Protein AF-A0A5A7V1Y5-F1 (afdb_monomer_lite)

Radius of gyration: 15.87 Å; chains: 1; bounding box: 30×23×54 Å

Organism: Cucumis melo var. makuwa (NCBI:txid1194695)

Foldseek 3Di:
DVVVVVVVCCVVPQAQDPVQLVVLVVCLQPAADEPPDDLVRSLVVNVVSVVSNVSNPHDQDPVNSVVSSVVRDVVNDDD

Secondary structure (DSSP, 8-state):
-HHHHHHHHHHHH-S--HHHHHHHHHHHHH----TTS-HHHHHHHHHHHHHHHHHTT----HHHHHHHHHHHHHTTS--

pLDDT: mean 90.73, std 7.24, range [60.62, 97.44]

Sequence (79 aa):
MTKEIMDALRETFGRPKWSLRHEAIKYIYTKYMKEETSVREHVLDMIMHFNIAKVNGGAIDEANQISFILESLLKSLPF

Structure (mmCIF, N/CA/C/O backbone):
data_AF-A0A5A7V1Y5-F1
#
_entry.id   AF-A0A5A7V1Y5-F1
#
loop_
_atom_site.group_PDB
_atom_site.id
_atom_site.type_symbol
_atom_site.label_atom_id
_atom_site.label_alt_id
_atom_site.label_comp_id
_atom_site.label_asym_id
_atom_site.label_entity_id
_atom_site.label_seq_id
_atom_site.pdbx_PDB_ins_code
_atom_site.Cartn_x
_atom_site.Cartn_y
_atom_site.Cartn_z
_atom_site.occupancy
_atom_site.B_iso_or_equiv
_atom_site.auth_seq_id
_atom_site.auth_comp_id
_atom_site.auth_asym_id
_atom_site.auth_atom_id
_atom_site.pdbx_PDB_model_num
ATOM 1 N N . MET A 1 1 ? 15.406 2.951 -34.081 1.00 72.38 1 MET A N 1
ATOM 2 C CA . MET A 1 1 ? 14.812 4.196 -33.549 1.00 72.38 1 MET A CA 1
ATOM 3 C C . MET A 1 1 ? 13.765 3.962 -32.456 1.00 72.38 1 MET A C 1
ATOM 5 O O . MET A 1 1 ? 14.110 4.143 -31.301 1.00 72.38 1 MET A O 1
ATOM 9 N N . THR A 1 2 ? 12.528 3.515 -32.733 1.00 85.94 2 THR A N 1
ATOM 10 C CA . THR A 1 2 ? 11.479 3.384 -31.683 1.00 85.94 2 THR A CA 1
ATOM 11 C C . THR A 1 2 ? 11.861 2.421 -30.552 1.00 85.94 2 THR A C 1
ATOM 13 O O . THR A 1 2 ? 11.634 2.716 -29.383 1.00 85.94 2 THR A O 1
ATOM 16 N N . LYS A 1 3 ? 12.504 1.296 -30.891 1.00 90.62 3 LYS A N 1
ATOM 17 C CA . LYS A 1 3 ? 13.008 0.317 -29.917 1.00 90.62 3 LYS A CA 1
ATOM 18 C C . LYS A 1 3 ? 14.141 0.878 -29.046 1.00 90.62 3 LYS A C 1
ATOM 20 O O . LYS A 1 3 ? 14.094 0.723 -27.838 1.00 90.62 3 LYS A O 1
ATOM 25 N N . GLU A 1 4 ? 15.101 1.585 -29.643 1.00 91.50 4 GLU A N 1
ATOM 26 C CA . GLU A 1 4 ? 16.229 2.201 -28.920 1.00 91.50 4 GLU A CA 1
ATOM 27 C C . GLU A 1 4 ? 15.764 3.302 -27.964 1.00 91.50 4 GLU A C 1
ATOM 29 O O . GLU A 1 4 ? 16.245 3.376 -26.839 1.00 91.50 4 GLU A O 1
ATOM 34 N N . ILE A 1 5 ? 14.784 4.118 -28.374 1.00 92.88 5 ILE A N 1
ATOM 35 C CA . ILE A 1 5 ? 14.167 5.126 -27.501 1.00 92.88 5 ILE A CA 1
ATOM 36 C C . ILE A 1 5 ? 13.484 4.441 -26.311 1.00 92.88 5 ILE A C 1
ATOM 38 O O . ILE A 1 5 ? 13.675 4.849 -25.169 1.00 92.88 5 ILE A O 1
ATOM 42 N N . MET A 1 6 ? 12.715 3.380 -26.559 1.00 89.8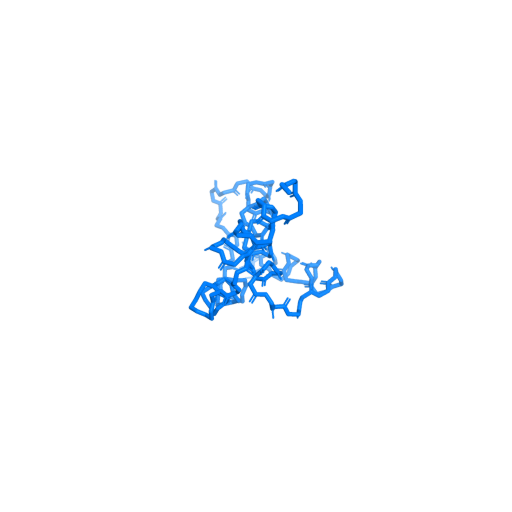1 6 MET A N 1
ATOM 43 C CA . MET A 1 6 ? 12.010 2.649 -25.506 1.00 89.81 6 MET A CA 1
ATOM 44 C C . MET A 1 6 ? 12.973 1.932 -24.545 1.00 89.81 6 MET A C 1
ATOM 46 O O . MET A 1 6 ? 12.755 1.951 -23.334 1.00 89.81 6 MET A O 1
ATOM 50 N N . ASP A 1 7 ? 14.059 1.355 -25.062 1.00 88.38 7 ASP A N 1
ATOM 51 C CA . ASP A 1 7 ? 15.100 0.713 -24.258 1.00 88.38 7 ASP A CA 1
ATOM 52 C C . ASP A 1 7 ? 15.877 1.741 -23.415 1.00 88.38 7 ASP A C 1
ATOM 54 O O . ASP A 1 7 ? 16.066 1.514 -22.220 1.00 88.38 7 ASP A O 1
ATOM 58 N N . ALA A 1 8 ? 16.225 2.910 -23.968 1.00 90.19 8 ALA A N 1
ATOM 59 C CA . ALA A 1 8 ? 16.875 3.999 -23.227 1.00 90.19 8 ALA A CA 1
ATOM 60 C C . ALA A 1 8 ? 15.976 4.581 -22.121 1.00 90.19 8 ALA A C 1
ATOM 62 O O . ALA A 1 8 ? 16.431 4.851 -21.004 1.00 90.19 8 ALA A O 1
ATOM 63 N N . LEU A 1 9 ? 14.676 4.729 -22.397 1.00 86.56 9 LEU A N 1
ATOM 64 C CA . LEU A 1 9 ? 13.689 5.127 -21.392 1.00 86.56 9 LEU A CA 1
ATOM 65 C C . LEU A 1 9 ? 13.566 4.073 -20.288 1.00 86.56 9 LEU A C 1
ATOM 67 O O . LEU A 1 9 ? 13.560 4.416 -19.109 1.00 86.56 9 LEU A O 1
ATOM 71 N N . ARG A 1 10 ? 13.518 2.786 -20.636 1.00 82.50 10 ARG A N 1
ATOM 72 C CA . ARG A 1 10 ? 13.465 1.694 -19.655 1.00 82.50 10 ARG A CA 1
ATOM 73 C C . ARG A 1 10 ? 14.751 1.583 -18.839 1.00 82.50 10 ARG A C 1
ATOM 75 O O . ARG A 1 10 ? 14.689 1.259 -17.658 1.00 82.50 10 ARG A O 1
ATOM 82 N N . GLU A 1 11 ? 15.904 1.885 -19.417 1.00 83.62 11 GLU A N 1
ATOM 83 C CA . GLU A 1 11 ? 17.161 1.933 -18.675 1.00 83.62 11 GLU A CA 1
ATOM 84 C C . GLU A 1 11 ? 17.208 3.107 -17.687 1.00 83.62 11 GLU A C 1
ATOM 86 O O . GLU A 1 11 ? 17.666 2.938 -16.555 1.00 83.62 11 GLU A O 1
ATOM 91 N N . THR A 1 12 ? 16.699 4.271 -18.094 1.00 84.75 12 THR A N 1
ATOM 92 C CA . THR A 1 12 ? 16.741 5.507 -17.297 1.00 84.75 12 THR A CA 1
ATOM 93 C C . THR A 1 12 ? 15.656 5.540 -16.216 1.00 84.75 12 THR A C 1
ATOM 95 O O . THR A 1 12 ? 15.908 5.953 -15.084 1.00 84.75 12 THR A O 1
ATOM 98 N N . PHE A 1 13 ? 14.447 5.078 -16.542 1.00 76.38 13 PHE A N 1
ATOM 99 C CA . PHE A 1 13 ? 13.254 5.182 -15.693 1.00 76.38 13 PHE A CA 1
ATOM 100 C C . PHE A 1 13 ? 12.723 3.833 -15.202 1.00 76.38 13 PHE A C 1
ATOM 102 O O . PHE A 1 13 ? 11.994 3.785 -14.217 1.00 76.38 13 PHE A O 1
ATOM 109 N N . GLY A 1 14 ? 13.064 2.739 -15.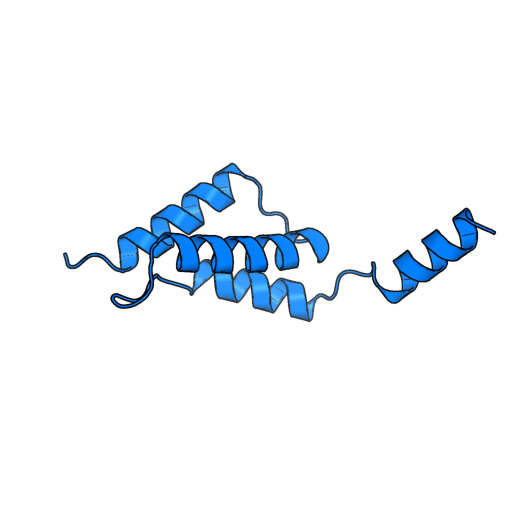879 1.00 70.12 14 GLY A N 1
ATOM 110 C CA . GLY A 1 14 ? 12.523 1.406 -15.608 1.00 70.12 14 GLY A CA 1
ATOM 111 C C . GLY A 1 14 ? 13.384 0.540 -14.694 1.00 70.12 14 GLY A C 1
ATOM 112 O O . GLY A 1 14 ? 13.007 -0.602 -14.440 1.00 70.12 14 GLY A O 1
ATOM 113 N N . ARG A 1 15 ? 14.529 1.035 -14.195 1.00 78.00 15 ARG A N 1
ATOM 114 C CA . ARG A 1 15 ? 15.307 0.318 -13.175 1.00 78.00 15 ARG A CA 1
ATOM 115 C C . ARG A 1 15 ? 14.589 0.419 -11.824 1.00 78.00 15 ARG A C 1
ATOM 117 O O . ARG A 1 15 ? 14.459 1.528 -11.301 1.00 78.00 15 ARG A O 1
ATOM 124 N N . PRO A 1 16 ? 14.173 -0.713 -11.228 1.00 79.00 16 PRO A N 1
ATOM 125 C CA . PRO A 1 16 ? 13.610 -0.729 -9.888 1.00 79.00 16 PRO A CA 1
ATOM 126 C C . PRO A 1 16 ? 14.568 -0.085 -8.890 1.00 79.00 16 PRO A C 1
ATOM 128 O O . PRO A 1 16 ? 15.727 -0.492 -8.774 1.00 79.00 16 PRO A O 1
ATOM 131 N N . LYS A 1 17 ? 14.094 0.903 -8.137 1.00 86.88 17 LYS A N 1
ATOM 132 C CA . LYS A 1 17 ? 14.863 1.487 -7.041 1.00 86.88 17 LYS A CA 1
ATOM 133 C C . LYS A 1 17 ? 14.546 0.734 -5.761 1.00 86.88 17 LYS A C 1
ATOM 135 O O . LYS A 1 17 ? 13.426 0.779 -5.253 1.00 86.88 17 LYS A O 1
ATOM 140 N N . TRP A 1 18 ? 15.565 0.072 -5.214 1.00 89.12 18 TRP A N 1
ATOM 141 C CA . TRP A 1 18 ? 15.460 -0.663 -3.953 1.00 89.12 18 TRP A CA 1
ATOM 142 C C . TRP A 1 18 ? 14.905 0.219 -2.828 1.00 89.12 18 TRP A C 1
ATOM 144 O O . TRP A 1 18 ? 13.993 -0.211 -2.130 1.00 89.12 18 TRP A O 1
ATOM 154 N N . SER A 1 19 ? 15.388 1.459 -2.690 1.00 90.44 19 SER A N 1
ATOM 155 C CA . SER A 1 19 ? 14.915 2.405 -1.669 1.00 90.44 19 SER A CA 1
ATOM 156 C C . SER A 1 19 ? 13.415 2.686 -1.774 1.00 90.44 19 SER A C 1
ATOM 158 O O . SER A 1 19 ? 12.706 2.513 -0.788 1.00 90.44 19 SER A O 1
ATOM 160 N N . LEU A 1 20 ? 12.921 3.013 -2.973 1.00 92.25 20 LEU A N 1
ATOM 161 C CA . LEU A 1 20 ? 11.498 3.281 -3.212 1.00 92.25 20 LEU A CA 1
ATOM 162 C C . LEU A 1 20 ? 10.629 2.057 -2.928 1.00 92.25 20 LEU A C 1
ATOM 164 O O . LEU A 1 20 ? 9.561 2.184 -2.334 1.00 92.25 20 LEU A O 1
ATOM 168 N N . ARG A 1 21 ? 11.093 0.855 -3.298 1.00 93.31 21 ARG A N 1
ATOM 169 C CA . ARG A 1 21 ? 10.383 -0.378 -2.939 1.00 93.31 21 ARG A CA 1
ATOM 170 C C . ARG A 1 21 ? 10.275 -0.538 -1.422 1.00 93.31 21 ARG A C 1
ATOM 172 O O . ARG A 1 21 ? 9.205 -0.882 -0.932 1.00 93.31 21 ARG A O 1
ATOM 179 N N . HIS A 1 22 ? 11.366 -0.322 -0.690 1.00 93.00 22 HIS A N 1
ATOM 180 C CA . HIS A 1 22 ? 11.384 -0.496 0.767 1.00 93.00 22 HIS A CA 1
ATOM 181 C C . HIS A 1 22 ? 10.496 0.519 1.469 1.00 93.00 22 HIS A C 1
ATOM 183 O O . HIS A 1 22 ? 9.770 0.157 2.389 1.00 93.00 22 HIS A O 1
ATOM 189 N N . GLU A 1 23 ? 10.526 1.767 1.013 1.00 95.75 23 GLU A N 1
ATOM 190 C CA . GLU A 1 23 ? 9.663 2.826 1.521 1.00 95.75 23 GLU A CA 1
ATOM 191 C C . GLU A 1 23 ? 8.185 2.507 1.280 1.00 95.75 23 GLU A C 1
ATOM 193 O O . GLU A 1 23 ? 7.396 2.540 2.222 1.00 95.75 23 GLU A O 1
ATOM 198 N N . ALA A 1 24 ? 7.826 2.092 0.062 1.00 96.38 24 ALA A N 1
ATOM 199 C CA . ALA A 1 24 ? 6.455 1.725 -0.275 1.00 96.38 24 ALA A CA 1
ATOM 200 C C . ALA A 1 24 ? 5.952 0.516 0.527 1.00 96.38 24 ALA A C 1
ATOM 202 O O . ALA A 1 24 ? 4.847 0.555 1.063 1.00 96.38 24 ALA A O 1
ATOM 203 N N . ILE A 1 25 ? 6.766 -0.536 0.665 1.00 95.19 25 ILE A N 1
ATOM 204 C CA . ILE A 1 25 ? 6.419 -1.701 1.493 1.00 95.19 25 ILE A CA 1
ATOM 205 C C . ILE A 1 25 ? 6.248 -1.274 2.952 1.00 95.19 25 ILE A C 1
ATOM 207 O O . ILE A 1 25 ? 5.229 -1.585 3.562 1.00 95.19 25 ILE A O 1
ATOM 211 N N . LYS A 1 26 ? 7.198 -0.515 3.512 1.00 96.44 26 LYS A N 1
ATOM 212 C CA . LYS A 1 26 ? 7.097 -0.014 4.889 1.00 96.44 26 LYS A CA 1
ATOM 213 C C . LYS A 1 26 ? 5.805 0.776 5.092 1.00 96.44 26 LYS A C 1
ATOM 215 O O . LYS A 1 26 ? 5.127 0.574 6.098 1.00 96.44 26 LYS A O 1
ATOM 220 N N . TYR A 1 27 ? 5.457 1.638 4.141 1.00 96.88 27 TYR A N 1
ATOM 221 C CA . TYR A 1 27 ? 4.220 2.406 4.174 1.00 96.88 27 TYR A CA 1
ATOM 222 C C . TYR A 1 27 ? 2.989 1.501 4.223 1.00 96.88 27 TYR A C 1
ATOM 224 O O . TYR A 1 27 ? 2.197 1.622 5.149 1.00 96.88 27 TYR A O 1
ATOM 232 N N . ILE A 1 28 ? 2.869 0.540 3.303 1.00 95.81 28 ILE A N 1
ATOM 233 C CA . ILE A 1 28 ? 1.737 -0.401 3.227 1.00 95.81 28 ILE A CA 1
ATOM 234 C C . ILE A 1 28 ? 1.484 -1.109 4.567 1.00 95.81 28 ILE A C 1
ATOM 236 O O . ILE A 1 28 ? 0.339 -1.210 4.994 1.00 95.81 28 ILE A O 1
ATOM 240 N N . TYR A 1 29 ? 2.539 -1.559 5.251 1.00 94.06 29 TYR A N 1
ATOM 241 C CA . TYR A 1 29 ? 2.411 -2.282 6.524 1.00 94.06 29 TYR A CA 1
ATOM 242 C C . TYR A 1 29 ? 2.092 -1.388 7.730 1.00 94.06 29 TYR A C 1
ATOM 244 O O . TYR A 1 29 ? 1.516 -1.854 8.715 1.00 94.06 29 TYR A O 1
ATOM 252 N N . THR A 1 30 ? 2.517 -0.125 7.697 1.00 94.69 30 THR A N 1
ATOM 253 C CA . THR A 1 30 ? 2.438 0.783 8.856 1.00 94.69 30 THR A CA 1
ATOM 254 C C . THR A 1 30 ? 1.309 1.797 8.748 1.00 94.69 30 THR A C 1
ATOM 256 O O . THR A 1 30 ? 0.914 2.383 9.756 1.00 94.69 30 THR A O 1
ATOM 259 N N . LYS A 1 31 ? 0.768 1.999 7.547 1.00 94.06 31 LYS A N 1
ATOM 260 C CA . LYS A 1 31 ? -0.329 2.919 7.290 1.00 94.06 31 LYS A CA 1
ATOM 261 C C . LYS A 1 31 ? -1.642 2.355 7.835 1.00 94.06 31 LYS A C 1
ATOM 263 O O . LYS A 1 31 ? -2.020 1.219 7.569 1.00 94.06 31 LYS A O 1
ATOM 268 N N . TYR A 1 32 ? -2.359 3.201 8.556 1.00 93.06 32 TYR A N 1
ATOM 269 C CA . TYR A 1 32 ? -3.739 2.999 8.979 1.00 93.06 32 TYR A CA 1
ATOM 270 C C . TYR A 1 32 ? -4.563 4.222 8.573 1.00 93.06 32 TYR A C 1
ATOM 272 O O . TYR A 1 32 ? -4.008 5.306 8.337 1.00 93.06 32 TYR A O 1
ATOM 280 N N . MET A 1 33 ? -5.872 4.033 8.444 1.00 94.44 33 MET A N 1
ATOM 281 C CA . MET A 1 33 ? -6.797 5.119 8.136 1.00 94.44 33 MET A CA 1
ATOM 282 C C . MET A 1 33 ? -6.892 6.073 9.332 1.00 94.44 33 MET A C 1
ATOM 284 O O . MET A 1 33 ? -6.948 5.642 10.480 1.00 94.44 33 MET A O 1
ATOM 288 N N . LYS A 1 34 ? -6.878 7.382 9.075 1.00 92.00 34 LYS A N 1
ATOM 289 C CA . LYS A 1 34 ? -7.131 8.391 10.113 1.00 92.00 34 LYS A CA 1
ATOM 290 C C . LYS A 1 34 ? -8.626 8.692 10.166 1.00 92.00 34 LYS A C 1
ATOM 292 O O . LYS A 1 34 ? -9.270 8.683 9.122 1.00 92.00 34 LYS A O 1
ATOM 297 N N . GLU A 1 35 ? -9.142 9.019 11.348 1.00 86.50 35 GLU A N 1
ATOM 298 C CA . GLU A 1 35 ? -10.573 9.293 11.574 1.00 86.50 35 GLU A CA 1
ATOM 299 C C . GLU A 1 35 ? -11.137 10.391 10.654 1.00 86.50 35 GLU A C 1
ATOM 301 O O . GLU A 1 35 ? -12.273 10.302 10.202 1.00 86.50 35 GLU A O 1
ATOM 306 N N . GLU A 1 36 ? -10.327 11.396 10.321 1.00 88.88 36 GLU A N 1
ATOM 307 C CA . GLU A 1 36 ? -10.728 12.526 9.472 1.00 88.88 36 GLU A CA 1
ATOM 308 C C . GLU A 1 36 ? -10.538 12.275 7.963 1.00 88.88 36 GLU A C 1
ATOM 310 O O . GLU A 1 36 ? -10.946 13.091 7.138 1.00 88.88 36 GLU A O 1
ATOM 315 N N . THR A 1 37 ? -9.890 11.174 7.567 1.00 93.44 37 THR A N 1
ATOM 316 C CA . THR A 1 37 ? -9.641 10.853 6.153 1.00 93.44 37 THR A CA 1
ATOM 317 C C . THR A 1 37 ? -10.809 10.055 5.587 1.00 93.44 37 THR A C 1
ATOM 319 O O . THR A 1 37 ? -11.322 9.154 6.240 1.00 93.44 37 THR A O 1
ATOM 322 N N . SER A 1 38 ? -11.233 10.330 4.351 1.00 95.06 38 SER A N 1
ATOM 323 C CA . SER A 1 38 ? -12.270 9.504 3.717 1.00 95.06 38 SER A CA 1
ATOM 324 C C . SER A 1 38 ? -11.736 8.114 3.343 1.00 95.06 38 SER A C 1
ATOM 326 O O . SER A 1 38 ? -10.582 7.969 2.936 1.00 95.06 38 SER A O 1
ATOM 328 N N . VAL A 1 39 ? -12.591 7.083 3.387 1.00 94.50 39 VAL A N 1
ATOM 329 C CA . VAL A 1 39 ? -12.213 5.712 2.976 1.00 94.50 39 VAL A CA 1
ATOM 330 C C . VAL A 1 39 ? -11.656 5.701 1.549 1.00 94.50 39 VAL A C 1
ATOM 332 O O . VAL A 1 39 ? -10.647 5.059 1.273 1.00 94.50 39 VAL A O 1
ATOM 335 N N . ARG A 1 40 ? -12.283 6.453 0.634 1.00 96.38 40 ARG A N 1
ATOM 336 C CA . ARG A 1 40 ? -11.851 6.539 -0.767 1.00 96.38 40 ARG A CA 1
ATOM 337 C C . ARG A 1 40 ? -10.449 7.130 -0.897 1.00 96.38 40 ARG A C 1
ATOM 339 O O . ARG A 1 40 ? -9.649 6.613 -1.669 1.00 96.38 40 ARG A O 1
ATOM 346 N N . GLU A 1 41 ? -10.171 8.215 -0.184 1.00 97.06 41 GLU A N 1
ATOM 347 C CA . GLU A 1 41 ? -8.860 8.868 -0.199 1.00 97.06 41 GLU A CA 1
ATOM 348 C C . GLU A 1 41 ? -7.774 7.944 0.350 1.00 97.06 41 GLU A C 1
ATOM 350 O O . GLU A 1 41 ? -6.737 7.770 -0.287 1.00 97.06 41 GLU A O 1
ATOM 355 N N . HIS A 1 42 ? -8.057 7.269 1.465 1.00 96.31 42 HIS A N 1
ATOM 356 C CA . HIS A 1 42 ? -7.145 6.296 2.060 1.00 96.31 42 HIS A CA 1
ATOM 357 C C . HIS A 1 42 ? -6.844 5.122 1.117 1.00 96.31 42 HIS A C 1
ATOM 359 O O . HIS A 1 42 ? -5.683 4.776 0.904 1.00 96.31 42 HIS A O 1
ATOM 365 N N . VAL A 1 43 ? -7.868 4.543 0.482 1.00 96.31 43 VAL A N 1
ATOM 366 C CA . VAL A 1 43 ? -7.684 3.445 -0.483 1.00 96.31 43 VAL A CA 1
ATOM 367 C C . VAL A 1 43 ? -6.865 3.897 -1.696 1.00 96.31 43 VAL A C 1
ATOM 369 O O . VAL A 1 43 ? -5.983 3.163 -2.139 1.00 96.31 43 VAL A O 1
ATOM 372 N N . LEU A 1 44 ? -7.106 5.101 -2.225 1.00 97.44 44 LEU A N 1
ATOM 373 C CA . LEU A 1 44 ? -6.326 5.638 -3.347 1.00 97.44 44 LEU A CA 1
ATOM 374 C C . LEU A 1 44 ? -4.851 5.848 -2.983 1.00 97.44 44 LEU A C 1
ATOM 376 O O . LEU A 1 44 ? -3.970 5.503 -3.773 1.00 97.44 44 LEU A O 1
ATOM 380 N N . ASP A 1 45 ? -4.579 6.361 -1.786 1.00 97.00 45 ASP A N 1
ATOM 381 C CA . ASP A 1 45 ? -3.221 6.526 -1.264 1.00 97.00 45 ASP A CA 1
ATOM 382 C C . ASP A 1 45 ? -2.497 5.176 -1.101 1.00 97.00 45 ASP A C 1
ATOM 384 O O . ASP A 1 45 ? -1.334 5.027 -1.494 1.00 97.00 45 ASP A O 1
ATOM 388 N N . MET A 1 46 ? -3.195 4.144 -0.621 1.00 96.50 46 MET A N 1
ATOM 389 C CA . MET A 1 46 ? -2.644 2.786 -0.571 1.00 96.50 46 MET A CA 1
ATOM 390 C C . MET A 1 46 ? -2.379 2.206 -1.965 1.00 96.50 46 MET A C 1
ATOM 392 O O . MET A 1 46 ? -1.313 1.632 -2.190 1.00 96.50 46 MET A O 1
ATOM 396 N N . ILE A 1 47 ? -3.294 2.395 -2.925 1.00 96.25 47 ILE A N 1
ATOM 397 C CA . ILE A 1 47 ? -3.110 1.973 -4.327 1.00 96.25 47 ILE A CA 1
ATOM 398 C C . ILE A 1 47 ? -1.857 2.607 -4.934 1.00 96.25 47 ILE A C 1
ATOM 400 O O . ILE A 1 47 ? -1.087 1.923 -5.612 1.00 96.25 47 ILE A O 1
ATOM 404 N N . MET A 1 48 ? -1.604 3.887 -4.657 1.00 96.69 48 MET A N 1
ATOM 405 C CA . MET A 1 48 ? -0.386 4.562 -5.102 1.00 96.69 48 MET A CA 1
ATOM 406 C C . MET A 1 48 ? 0.875 3.856 -4.577 1.00 96.69 48 MET A C 1
ATOM 408 O O . MET A 1 48 ? 1.783 3.564 -5.357 1.00 96.69 48 MET A O 1
ATOM 412 N N . HIS A 1 49 ? 0.916 3.502 -3.291 1.00 96.94 49 HIS A N 1
ATOM 413 C CA . HIS A 1 49 ? 2.063 2.804 -2.700 1.00 96.94 49 HIS A CA 1
ATOM 414 C C . HIS A 1 49 ? 2.198 1.359 -3.196 1.00 96.94 49 HIS A C 1
ATOM 416 O O . HIS A 1 49 ? 3.316 0.903 -3.447 1.00 96.94 49 HIS A O 1
ATOM 422 N N . PHE A 1 50 ? 1.092 0.654 -3.448 1.00 96.69 50 PHE A N 1
ATOM 423 C CA . PHE A 1 50 ? 1.140 -0.648 -4.117 1.00 96.69 50 PHE A CA 1
ATOM 424 C C . PHE A 1 50 ? 1.739 -0.553 -5.521 1.00 96.69 50 PHE A C 1
ATOM 426 O O . PHE A 1 50 ? 2.550 -1.403 -5.891 1.00 96.69 50 PHE A O 1
ATOM 433 N N . ASN A 1 51 ? 1.385 0.479 -6.291 1.00 94.38 51 ASN A N 1
ATOM 434 C CA . ASN A 1 51 ? 1.943 0.703 -7.625 1.00 94.38 51 ASN A CA 1
ATOM 435 C C . ASN A 1 51 ? 3.446 0.993 -7.564 1.00 94.38 51 ASN A C 1
ATOM 437 O O . ASN A 1 51 ? 4.206 0.418 -8.344 1.00 94.38 51 ASN A O 1
ATOM 441 N N . ILE A 1 52 ? 3.896 1.808 -6.603 1.00 93.94 52 ILE A N 1
ATOM 442 C CA . ILE A 1 52 ? 5.327 2.063 -6.380 1.00 93.94 52 ILE A CA 1
ATOM 443 C C . ILE A 1 52 ? 6.047 0.759 -6.033 1.00 93.94 52 ILE A C 1
ATOM 445 O O . ILE A 1 52 ? 7.078 0.460 -6.637 1.00 93.94 52 ILE A O 1
ATOM 449 N N . ALA A 1 53 ? 5.505 -0.046 -5.116 1.00 94.62 53 ALA A N 1
ATOM 450 C CA . ALA A 1 53 ? 6.089 -1.335 -4.766 1.00 94.62 53 ALA A CA 1
ATOM 451 C C . ALA A 1 53 ? 6.168 -2.260 -5.992 1.00 94.62 53 ALA A C 1
ATOM 453 O O . ALA A 1 53 ? 7.255 -2.746 -6.298 1.00 94.62 53 ALA A O 1
ATOM 454 N N . LYS A 1 54 ? 5.069 -2.439 -6.739 1.00 93.12 54 LYS A N 1
ATOM 455 C CA . LYS A 1 54 ? 4.993 -3.300 -7.936 1.00 93.12 54 LYS A CA 1
ATOM 456 C C . LYS A 1 54 ? 5.994 -2.889 -9.019 1.00 93.12 54 LYS A C 1
ATOM 458 O O . LYS A 1 54 ? 6.792 -3.716 -9.455 1.00 93.12 54 LYS A O 1
ATOM 463 N N . VAL A 1 55 ? 6.010 -1.613 -9.415 1.00 91.06 55 VAL A N 1
ATOM 464 C CA . VAL A 1 55 ? 6.925 -1.099 -10.456 1.00 91.06 55 VAL A CA 1
ATOM 465 C C . VAL A 1 55 ? 8.389 -1.197 -10.017 1.00 91.06 55 VAL A C 1
ATOM 467 O O . VAL A 1 55 ? 9.267 -1.439 -10.841 1.00 91.06 55 VAL A O 1
ATOM 470 N N . ASN A 1 56 ? 8.664 -1.094 -8.712 1.00 92.12 56 ASN A N 1
ATOM 471 C CA . ASN A 1 56 ? 10.005 -1.279 -8.159 1.00 92.12 56 ASN A CA 1
ATOM 472 C C . ASN A 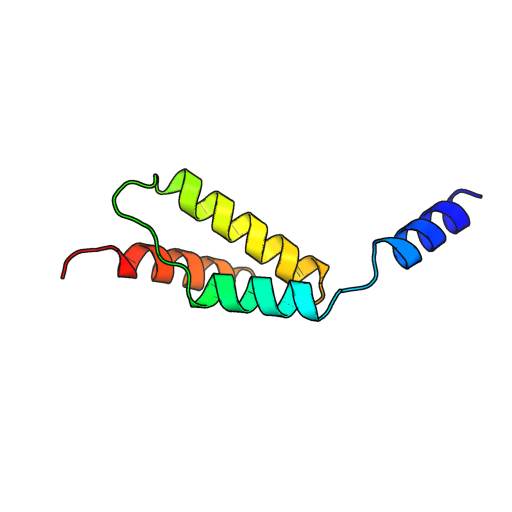1 56 ? 10.306 -2.739 -7.754 1.00 92.12 56 ASN A C 1
ATOM 474 O O . ASN A 1 56 ? 11.217 -2.987 -6.962 1.00 92.12 56 ASN A O 1
ATOM 478 N N . GLY A 1 57 ? 9.597 -3.721 -8.322 1.00 90.69 57 GLY A N 1
ATOM 479 C CA . GLY A 1 57 ? 9.900 -5.148 -8.175 1.00 90.69 57 GLY A CA 1
ATOM 480 C C . GLY A 1 57 ? 9.480 -5.749 -6.833 1.00 90.69 57 GLY A C 1
ATOM 481 O O . GLY A 1 57 ? 10.129 -6.670 -6.342 1.00 90.69 57 GLY A O 1
ATOM 482 N N . GLY A 1 58 ? 8.472 -5.181 -6.178 1.00 89.69 58 GLY A N 1
ATOM 483 C CA . GLY A 1 58 ? 7.809 -5.747 -5.008 1.00 89.69 58 GLY A CA 1
ATOM 484 C C . GLY A 1 58 ? 6.762 -6.775 -5.424 1.00 89.69 58 GLY A C 1
ATOM 485 O O . GLY A 1 58 ? 5.943 -6.514 -6.303 1.00 89.69 58 GLY A O 1
ATOM 486 N N . ALA A 1 59 ? 6.783 -7.940 -4.781 1.00 88.19 59 ALA A N 1
ATOM 487 C CA . ALA A 1 59 ? 5.805 -8.997 -5.000 1.00 88.19 59 ALA A CA 1
ATOM 488 C C . ALA A 1 59 ? 4.617 -8.795 -4.050 1.00 88.19 59 ALA A C 1
ATOM 490 O O . ALA A 1 59 ? 4.636 -9.264 -2.916 1.00 88.19 59 ALA A O 1
ATOM 491 N N . ILE A 1 60 ? 3.611 -8.047 -4.504 1.00 90.44 60 ILE A N 1
ATOM 4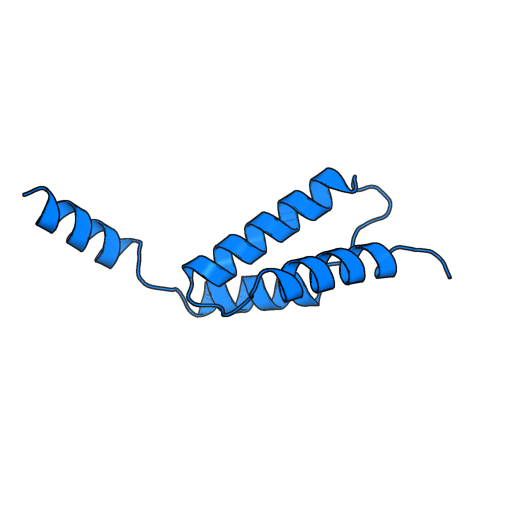92 C CA . ILE A 1 60 ? 2.330 -7.896 -3.804 1.00 90.44 60 ILE A CA 1
ATOM 493 C C . ILE A 1 60 ? 1.234 -8.280 -4.792 1.00 90.44 60 ILE A C 1
ATOM 495 O O . ILE A 1 60 ? 0.949 -7.530 -5.730 1.00 90.44 60 ILE A O 1
ATOM 499 N N . ASP A 1 61 ? 0.665 -9.467 -4.612 1.00 92.81 61 ASP A N 1
ATOM 500 C CA . ASP A 1 61 ? -0.483 -9.921 -5.396 1.00 92.81 61 ASP A CA 1
ATOM 501 C C . ASP A 1 61 ? -1.776 -9.201 -4.980 1.00 92.81 61 ASP A C 1
ATOM 503 O O . ASP A 1 61 ? -1.827 -8.464 -3.995 1.00 92.81 61 ASP A O 1
ATOM 507 N N . GLU A 1 62 ? -2.829 -9.377 -5.772 1.00 92.69 62 GLU A N 1
ATOM 508 C CA . GLU A 1 62 ? -4.115 -8.707 -5.556 1.00 92.69 62 GLU A CA 1
ATOM 509 C C . GLU A 1 62 ? -4.797 -9.133 -4.250 1.00 92.69 62 GLU A C 1
ATOM 511 O O . GLU A 1 62 ? -5.385 -8.292 -3.571 1.00 92.69 62 GLU A O 1
ATOM 516 N N . ALA A 1 63 ? -4.672 -10.402 -3.853 1.00 95.44 63 ALA A N 1
ATOM 517 C CA . ALA A 1 63 ? -5.248 -10.897 -2.605 1.00 95.44 63 ALA A CA 1
ATOM 518 C C . ALA A 1 63 ? -4.620 -10.199 -1.388 1.00 95.44 63 ALA A C 1
ATOM 520 O O . ALA A 1 63 ? -5.328 -9.725 -0.497 1.00 95.44 63 ALA A O 1
ATOM 521 N N . ASN A 1 64 ? -3.297 -10.047 -1.396 1.00 93.81 64 ASN A N 1
ATOM 522 C CA . ASN A 1 64 ? -2.560 -9.322 -0.371 1.00 93.81 64 ASN A CA 1
ATOM 523 C C . ASN A 1 64 ? -2.913 -7.831 -0.371 1.00 93.81 64 ASN A C 1
ATOM 525 O O . ASN A 1 64 ? -3.059 -7.253 0.703 1.00 93.81 64 ASN A O 1
ATOM 529 N N . GLN A 1 65 ? -3.119 -7.204 -1.538 1.00 95.31 65 GLN A N 1
ATOM 530 C CA . GLN A 1 65 ? -3.589 -5.810 -1.590 1.00 95.31 65 GLN A CA 1
ATOM 531 C C . GLN A 1 65 ? -4.921 -5.631 -0.862 1.00 9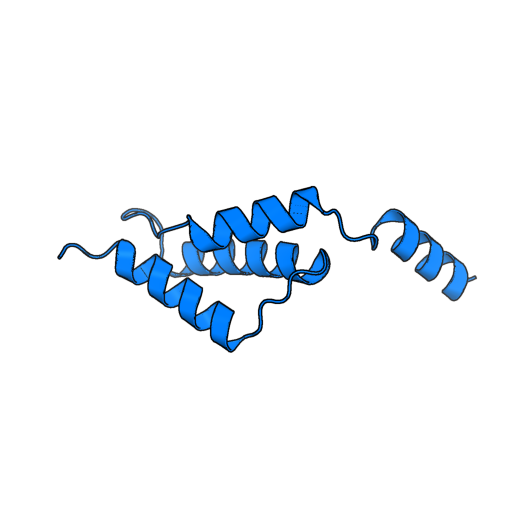5.31 65 GLN A C 1
ATOM 533 O O . GLN A 1 65 ? -5.051 -4.711 -0.053 1.00 95.31 65 GLN A O 1
ATOM 538 N N . ILE A 1 66 ? -5.887 -6.518 -1.118 1.00 96.25 66 ILE A N 1
ATOM 539 C CA . ILE A 1 66 ? -7.194 -6.485 -0.451 1.00 96.25 66 ILE A CA 1
ATOM 540 C C . ILE A 1 66 ? -7.020 -6.674 1.061 1.00 96.25 66 ILE A C 1
ATOM 542 O O . ILE A 1 66 ? -7.583 -5.892 1.826 1.00 96.25 66 ILE A O 1
ATOM 546 N N . SER A 1 67 ? -6.203 -7.642 1.495 1.00 96.62 67 SER A N 1
ATOM 547 C CA . SER A 1 67 ? -5.934 -7.880 2.924 1.00 96.62 67 SER A CA 1
ATOM 548 C C . SER A 1 67 ? -5.360 -6.641 3.610 1.00 96.62 67 SER A C 1
ATOM 550 O O . SER A 1 67 ? -5.895 -6.194 4.621 1.00 96.62 67 SER A O 1
ATOM 552 N N . PHE A 1 68 ? -4.328 -6.021 3.032 1.00 96.00 68 PHE A N 1
ATOM 553 C CA . PHE A 1 68 ? -3.707 -4.824 3.602 1.00 96.00 68 PHE A CA 1
ATOM 554 C C . PHE A 1 68 ? -4.666 -3.633 3.665 1.00 96.00 68 PHE A C 1
ATOM 556 O O . PHE A 1 68 ? -4.674 -2.908 4.661 1.00 96.00 68 PHE A O 1
ATOM 563 N N . ILE A 1 69 ? -5.493 -3.430 2.632 1.00 96.12 69 ILE A N 1
ATOM 564 C CA . ILE A 1 69 ? -6.520 -2.382 2.650 1.00 96.12 69 ILE A CA 1
ATOM 565 C C . ILE A 1 69 ? -7.484 -2.632 3.810 1.00 96.12 69 ILE A C 1
ATOM 567 O O . ILE A 1 69 ? -7.677 -1.738 4.632 1.00 96.12 69 ILE A O 1
ATOM 571 N N . LEU A 1 70 ? -8.031 -3.842 3.932 1.00 95.75 70 LEU A N 1
ATOM 572 C CA . LEU A 1 70 ? -8.953 -4.185 5.016 1.00 95.75 70 LEU A CA 1
ATOM 573 C C . LEU A 1 70 ? -8.309 -4.003 6.395 1.00 95.75 70 LEU A C 1
ATOM 575 O O . LEU A 1 70 ? -8.892 -3.347 7.253 1.00 95.75 70 LEU A O 1
ATOM 579 N N . GLU A 1 71 ? -7.089 -4.497 6.602 1.00 95.50 71 GLU A N 1
ATOM 580 C CA . GLU A 1 71 ? -6.360 -4.336 7.866 1.00 95.50 71 GLU A CA 1
ATOM 581 C C . GLU A 1 71 ? -6.145 -2.865 8.241 1.00 95.50 71 GLU A C 1
ATOM 583 O O . GLU A 1 71 ? -6.306 -2.487 9.402 1.00 95.50 71 GLU A O 1
ATOM 588 N N . SER A 1 72 ? -5.788 -2.023 7.271 1.00 94.75 72 SER A N 1
ATOM 589 C CA . SER A 1 72 ? -5.538 -0.598 7.510 1.00 94.75 72 SER A CA 1
ATOM 590 C C . SER A 1 72 ? -6.804 0.188 7.878 1.00 94.75 72 SER A C 1
ATOM 592 O O . SER A 1 72 ? -6.706 1.179 8.604 1.00 94.75 72 SER A O 1
ATOM 594 N N . LEU A 1 73 ? -7.971 -0.262 7.397 1.00 94.44 73 LEU A N 1
ATOM 595 C CA . LEU A 1 73 ? -9.288 0.296 7.715 1.00 94.44 73 LEU A CA 1
ATOM 596 C C . LEU A 1 73 ? -9.786 -0.207 9.076 1.00 94.44 73 LEU A C 1
ATOM 598 O O . LEU A 1 73 ? -10.311 0.560 9.870 1.00 94.44 73 LEU A O 1
ATOM 602 N N . LEU A 1 74 ? -9.601 -1.494 9.380 1.00 91.94 74 LEU A N 1
ATOM 603 C CA . LEU A 1 74 ? -10.051 -2.080 10.648 1.00 91.94 74 LEU A CA 1
ATOM 604 C C . LEU A 1 74 ? -9.278 -1.529 11.852 1.00 91.94 74 LEU A C 1
ATOM 606 O O . LEU A 1 74 ? -9.851 -1.375 12.926 1.00 91.94 74 LEU A O 1
ATOM 610 N N . LYS A 1 75 ? -7.996 -1.186 11.679 1.00 85.75 75 LYS A N 1
ATOM 611 C CA . LYS A 1 75 ? -7.167 -0.573 12.733 1.00 85.75 75 LYS A CA 1
ATOM 612 C C . LYS A 1 75 ? -7.640 0.816 13.170 1.00 85.75 75 LYS A C 1
ATOM 614 O O . LYS A 1 75 ? -7.199 1.274 14.218 1.00 85.75 75 LYS A O 1
ATOM 619 N N . SER A 1 76 ? -8.489 1.486 12.389 1.00 78.12 76 SER A N 1
ATOM 620 C CA . SER A 1 76 ? -9.045 2.796 12.742 1.00 78.12 76 SER A CA 1
ATOM 621 C C . SER A 1 76 ? -10.411 2.713 13.425 1.00 78.12 76 SER A C 1
ATOM 623 O O . SER A 1 76 ? -11.008 3.751 13.696 1.00 78.12 76 SER A O 1
ATOM 625 N N . LEU A 1 77 ? -10.945 1.509 13.656 1.00 78.69 77 LEU A N 1
ATOM 626 C CA . LEU A 1 77 ? -12.212 1.335 14.358 1.00 78.69 77 LEU A CA 1
ATOM 627 C C . LEU A 1 77 ? -11.980 1.355 15.879 1.00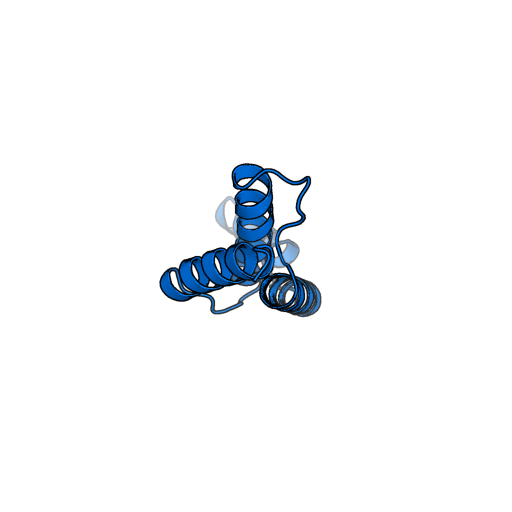 78.69 77 LEU A C 1
ATOM 629 O O . LEU A 1 77 ? -11.064 0.682 16.355 1.00 78.69 77 LEU A O 1
ATOM 633 N N . PRO A 1 78 ? -12.800 2.089 16.652 1.00 70.69 78 PRO A N 1
ATOM 634 C CA . PRO A 1 78 ? -12.766 2.004 18.105 1.00 70.69 78 PRO A CA 1
ATOM 635 C C . PRO A 1 78 ? -13.312 0.633 18.533 1.00 70.69 78 PRO A C 1
ATOM 637 O O . PRO A 1 78 ? -14.452 0.295 18.209 1.00 70.69 78 PRO A O 1
ATOM 640 N N . PHE A 1 79 ? -12.487 -0.157 19.225 1.00 60.62 79 PHE A N 1
ATOM 641 C CA . PHE A 1 79 ? -12.897 -1.384 19.917 1.00 60.62 79 PHE A CA 1
ATOM 642 C C . PHE A 1 79 ? -13.165 -1.098 21.393 1.00 60.62 79 PHE A C 1
ATOM 644 O O . PHE A 1 79 ? -12.392 -0.306 21.981 1.00 60.62 79 PHE A O 1
#